Protein AF-A0A3C0EZU7-F1 (afdb_monomer)

Foldseek 3Di:
DVVVVVVVVVVVVCCQQFHDQDDPPDVVVRCVRNVTHVVVCVVVVVVVVVVVVVVVVCVVVCVVVVVVVVVVVVPVDPVVVVVVVVVVVVD

pLDDT: mean 76.97, std 11.66, range [55.28, 95.69]

Structure (mmCIF, N/CA/C/O backbone):
data_AF-A0A3C0EZU7-F1
#
_entry.id   AF-A0A3C0EZU7-F1
#
loop_
_atom_site.group_PDB
_atom_site.id
_atom_site.type_symbol
_atom_site.label_atom_id
_atom_site.label_alt_id
_atom_site.label_comp_id
_atom_site.label_asym_id
_atom_site.label_entity_id
_atom_site.label_seq_id
_atom_site.pdbx_PDB_ins_code
_atom_site.Cartn_x
_atom_site.Cartn_y
_atom_site.Cartn_z
_atom_site.occupancy
_atom_site.B_iso_or_equiv
_atom_site.auth_seq_id
_atom_site.auth_comp_id
_atom_site.auth_asym_id
_atom_site.auth_atom_id
_atom_site.pdbx_PDB_model_num
ATOM 1 N N . ALA A 1 1 ? 18.977 10.485 -42.086 1.00 56.38 1 ALA A N 1
ATOM 2 C CA . ALA A 1 1 ? 19.321 11.010 -40.747 1.00 56.38 1 ALA A CA 1
ATOM 3 C C . ALA A 1 1 ? 18.141 11.197 -39.762 1.00 56.38 1 ALA A C 1
ATOM 5 O O . ALA A 1 1 ? 18.421 11.088 -38.577 1.00 56.38 1 ALA A O 1
ATOM 6 N N . PRO A 1 2 ? 16.858 11.426 -40.141 1.00 59.12 2 PRO A N 1
ATOM 7 C CA . PRO A 1 2 ? 15.799 11.694 -39.143 1.00 59.12 2 PRO A CA 1
ATOM 8 C C . PRO A 1 2 ? 15.311 10.451 -38.365 1.00 59.12 2 PRO A C 1
ATOM 10 O O . PRO A 1 2 ? 14.718 10.568 -37.297 1.00 59.12 2 PRO A O 1
ATOM 13 N N . ASN A 1 3 ? 15.613 9.247 -38.857 1.00 69.06 3 ASN A N 1
ATOM 14 C CA . ASN A 1 3 ? 15.072 7.988 -38.326 1.00 69.06 3 ASN A CA 1
ATOM 15 C C . ASN A 1 3 ? 15.864 7.446 -37.118 1.00 69.06 3 ASN A C 1
ATOM 17 O O . ASN A 1 3 ? 15.364 6.600 -36.383 1.00 69.06 3 ASN A O 1
ATOM 21 N N . VAL A 1 4 ? 17.102 7.917 -36.917 1.00 77.06 4 VAL A N 1
ATOM 22 C CA . VAL A 1 4 ? 17.983 7.451 -35.831 1.00 77.06 4 VAL A CA 1
ATOM 23 C C . VAL A 1 4 ? 17.539 8.032 -34.492 1.00 77.06 4 VAL A C 1
ATOM 25 O O . VAL A 1 4 ? 17.474 7.306 -33.509 1.00 77.06 4 VAL A O 1
ATOM 28 N N . PHE A 1 5 ? 17.153 9.310 -34.457 1.00 76.88 5 PHE A N 1
ATOM 29 C CA . PHE A 1 5 ? 16.653 9.955 -33.240 1.00 76.88 5 PHE A CA 1
ATOM 30 C C . PHE A 1 5 ? 15.368 9.290 -32.725 1.00 76.88 5 PHE A C 1
ATOM 32 O O . PHE A 1 5 ? 15.274 8.961 -31.546 1.00 76.88 5 PHE A O 1
ATOM 39 N N . LEU A 1 6 ? 14.412 9.009 -33.620 1.00 79.31 6 LEU A N 1
ATOM 40 C CA . LEU A 1 6 ? 13.191 8.277 -33.269 1.00 79.31 6 LEU A CA 1
ATOM 41 C C . LEU A 1 6 ? 13.491 6.843 -32.817 1.00 79.31 6 LEU A C 1
ATOM 43 O O . LEU A 1 6 ? 12.853 6.358 -31.887 1.00 79.31 6 LEU A O 1
ATOM 47 N N . GLY A 1 7 ? 14.477 6.182 -33.431 1.00 80.94 7 GLY A N 1
ATOM 48 C CA . GLY A 1 7 ? 14.938 4.856 -33.020 1.00 80.94 7 GLY A CA 1
ATOM 49 C C . GLY A 1 7 ? 15.560 4.845 -31.622 1.00 80.94 7 GLY A C 1
ATOM 50 O O . GLY A 1 7 ? 15.200 3.998 -30.811 1.00 80.94 7 GLY A O 1
ATOM 51 N N . LEU A 1 8 ? 16.432 5.811 -31.312 1.00 81.31 8 LEU A N 1
ATOM 52 C CA . LEU A 1 8 ? 17.054 5.957 -29.991 1.00 81.31 8 LEU A CA 1
ATOM 53 C C . LEU A 1 8 ? 16.020 6.300 -28.917 1.00 81.31 8 LEU A C 1
ATOM 55 O O . LEU A 1 8 ? 16.006 5.677 -27.862 1.00 81.31 8 LEU A O 1
ATOM 59 N N . PHE A 1 9 ? 15.114 7.236 -29.199 1.00 85.25 9 PHE A N 1
ATOM 60 C CA . PHE A 1 9 ? 14.050 7.599 -28.265 1.00 85.25 9 PHE A CA 1
ATOM 61 C C . PHE A 1 9 ? 13.104 6.419 -27.997 1.00 85.25 9 PHE A C 1
ATOM 63 O O . PHE A 1 9 ? 12.813 6.103 -26.844 1.00 85.25 9 PHE A O 1
ATOM 70 N N . LYS A 1 10 ? 12.673 5.716 -29.053 1.00 77.50 10 LYS A N 1
ATOM 71 C CA . LYS A 1 10 ? 11.821 4.523 -28.942 1.00 77.50 10 LYS A CA 1
ATOM 72 C C . LYS A 1 10 ? 12.537 3.374 -28.227 1.00 77.50 10 LYS A C 1
ATOM 74 O O . LYS A 1 10 ? 11.896 2.674 -27.453 1.00 77.50 10 LYS A O 1
ATOM 79 N N . GLY A 1 11 ? 13.840 3.202 -28.453 1.00 80.25 11 GLY A N 1
ATOM 80 C CA . GLY A 1 11 ? 14.669 2.208 -27.771 1.00 80.25 11 GLY A CA 1
ATOM 81 C C . GLY A 1 11 ? 14.770 2.473 -26.270 1.00 80.25 11 GLY A C 1
ATOM 82 O O . GLY A 1 11 ? 14.441 1.594 -25.484 1.00 80.25 11 GLY A O 1
ATOM 83 N N . THR A 1 12 ? 15.123 3.698 -25.869 1.00 79.88 12 THR A N 1
ATOM 84 C CA . THR A 1 12 ? 15.188 4.104 -24.453 1.00 79.88 12 THR A CA 1
ATOM 85 C C . THR A 1 12 ? 13.828 4.000 -23.761 1.00 79.88 12 THR A C 1
ATOM 87 O O . THR A 1 12 ? 13.740 3.558 -22.621 1.00 79.88 12 THR A O 1
ATOM 90 N N . TRP A 1 13 ? 12.744 4.369 -24.448 1.00 79.81 13 TRP A N 1
ATOM 91 C CA . TRP A 1 13 ? 11.390 4.204 -23.916 1.00 79.81 13 TRP A CA 1
ATOM 92 C C . TRP A 1 13 ? 11.041 2.730 -23.688 1.00 79.81 13 TRP A C 1
ATOM 94 O O . TRP A 1 13 ? 10.480 2.365 -22.656 1.00 79.81 13 TRP A O 1
ATOM 104 N N . TYR A 1 14 ? 11.389 1.873 -24.647 1.00 76.6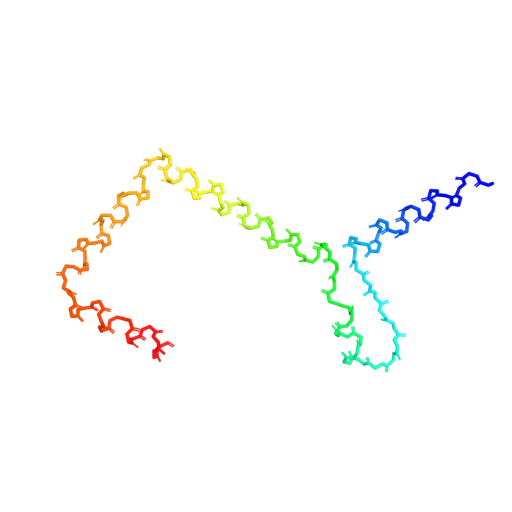2 14 TYR A N 1
ATOM 105 C CA . TYR A 1 14 ? 11.101 0.447 -24.578 1.00 76.62 14 TYR A CA 1
ATOM 106 C C . TYR A 1 14 ? 11.893 -0.244 -23.461 1.00 76.62 14 TYR A C 1
ATOM 108 O O . TYR A 1 14 ? 11.312 -1.0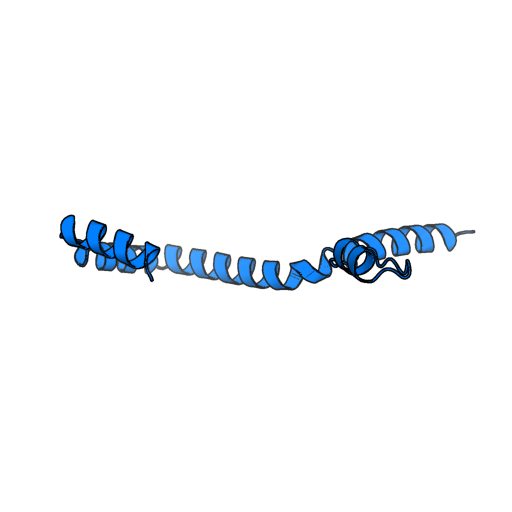12 -22.704 1.00 76.62 14 TYR A O 1
ATOM 116 N N . THR A 1 15 ? 13.181 0.071 -23.285 1.00 77.31 15 THR A N 1
ATOM 117 C CA . THR A 1 15 ? 14.010 -0.530 -22.222 1.00 77.31 15 THR A CA 1
ATOM 118 C C . THR A 1 15 ? 13.564 -0.124 -20.821 1.00 77.31 15 THR A C 1
ATOM 120 O O . THR A 1 15 ? 13.624 -0.932 -19.898 1.00 77.31 15 THR A O 1
ATOM 123 N N . ILE A 1 16 ? 13.074 1.106 -20.653 1.00 73.00 16 ILE A N 1
ATOM 124 C CA . ILE A 1 16 ? 12.498 1.583 -19.390 1.00 73.00 16 ILE A CA 1
ATOM 125 C C . ILE A 1 16 ? 11.170 0.865 -19.077 1.00 73.00 16 ILE A C 1
ATOM 127 O O . ILE A 1 16 ? 10.864 0.595 -17.913 1.00 73.00 16 ILE A O 1
ATOM 131 N N . PHE A 1 17 ? 10.381 0.538 -20.103 1.00 72.19 17 PHE A N 1
ATOM 132 C CA . PHE A 1 17 ? 9.091 -0.132 -19.941 1.00 72.19 17 PHE A CA 1
ATOM 133 C C . PHE A 1 17 ? 9.225 -1.649 -19.717 1.00 72.19 17 PHE A C 1
ATOM 135 O O . PHE A 1 17 ? 8.670 -2.173 -18.751 1.00 72.19 17 PHE A O 1
ATOM 142 N N . ASP A 1 18 ? 9.971 -2.339 -20.580 1.00 70.44 18 ASP A N 1
ATOM 143 C CA . ASP A 1 18 ? 10.098 -3.805 -20.599 1.00 70.44 18 ASP A CA 1
ATOM 144 C C . ASP A 1 18 ? 11.175 -4.308 -19.614 1.00 70.44 18 ASP A C 1
ATOM 146 O O . ASP A 1 18 ? 11.080 -5.398 -19.053 1.00 70.44 18 ASP A O 1
ATOM 150 N N . GLY A 1 19 ? 12.148 -3.456 -19.281 1.00 67.75 19 GLY A N 1
ATOM 151 C CA . GLY A 1 19 ? 13.293 -3.810 -18.445 1.00 67.75 19 GLY A CA 1
ATOM 152 C C . GLY A 1 19 ? 14.473 -4.330 -19.262 1.00 67.75 19 GLY A C 1
ATOM 153 O O . GLY A 1 19 ? 14.404 -4.515 -20.476 1.00 67.75 19 GLY A O 1
ATOM 154 N N . PHE A 1 20 ? 15.604 -4.511 -18.588 1.00 62.38 20 PHE A N 1
ATOM 155 C CA . PHE A 1 20 ? 16.840 -4.982 -19.202 1.00 62.38 20 PHE A CA 1
ATOM 156 C C . PHE A 1 20 ? 16.882 -6.512 -19.157 1.00 62.38 20 PHE A C 1
ATOM 158 O O . PHE A 1 20 ? 16.703 -7.090 -18.090 1.00 62.38 20 PHE A O 1
ATOM 165 N N . VAL A 1 21 ? 17.110 -7.151 -20.305 1.00 59.09 21 VAL A N 1
ATOM 166 C CA . VAL A 1 21 ? 17.310 -8.602 -20.414 1.00 59.09 21 VAL A CA 1
ATOM 167 C C . VAL A 1 21 ? 18.785 -8.823 -20.715 1.00 59.09 21 VAL A C 1
ATOM 169 O O . VAL A 1 21 ? 19.257 -8.457 -21.795 1.00 59.09 21 VAL A O 1
ATOM 172 N N . LEU A 1 22 ? 19.533 -9.358 -19.752 1.00 55.28 22 LEU A N 1
ATOM 173 C CA . LEU A 1 22 ? 20.890 -9.826 -20.024 1.00 55.28 22 LEU A CA 1
ATOM 174 C C . LEU A 1 22 ? 20.816 -11.225 -20.635 1.00 55.28 22 LEU A C 1
ATOM 176 O O . LEU A 1 22 ? 19.890 -11.971 -20.403 1.00 55.28 22 LEU A O 1
ATOM 180 N N . ASN A 1 23 ? 21.783 -11.601 -21.462 1.00 57.34 23 ASN A N 1
ATOM 181 C CA . ASN A 1 23 ? 21.968 -13.003 -21.830 1.00 57.34 23 ASN A CA 1
ATOM 182 C C . ASN A 1 23 ? 23.457 -13.294 -21.685 1.00 57.34 23 ASN A C 1
ATOM 184 O O . ASN A 1 23 ? 24.229 -13.206 -22.637 1.00 57.34 23 ASN A O 1
ATOM 188 N N . SER A 1 24 ? 23.875 -13.478 -20.432 1.00 56.75 24 SER A N 1
ATOM 189 C CA . SER A 1 24 ? 25.289 -13.563 -20.038 1.00 56.75 24 SER A CA 1
ATOM 190 C C . SER A 1 24 ? 25.769 -15.016 -19.861 1.00 56.75 24 SER A C 1
ATOM 192 O O . SER A 1 24 ? 26.942 -15.265 -19.607 1.00 56.75 24 SER A O 1
ATOM 194 N N . GLY A 1 25 ? 24.875 -16.006 -19.998 1.00 62.00 25 GLY A N 1
ATOM 195 C CA . GLY A 1 25 ? 25.215 -17.432 -19.877 1.00 62.00 25 GLY A CA 1
ATOM 196 C C . GLY A 1 25 ? 25.327 -17.969 -18.441 1.00 62.00 25 GLY A C 1
ATOM 197 O O . GLY A 1 25 ? 25.663 -19.135 -18.257 1.00 62.00 25 GLY A O 1
ATOM 198 N N . ASN A 1 26 ? 25.015 -17.164 -17.418 1.00 58.28 26 ASN A N 1
ATOM 199 C CA . ASN A 1 26 ? 24.880 -17.605 -16.027 1.00 58.28 26 ASN A CA 1
ATOM 200 C C . ASN A 1 26 ? 23.456 -17.301 -15.533 1.00 58.28 26 ASN A C 1
ATOM 202 O O . ASN A 1 26 ? 23.093 -16.137 -15.371 1.00 58.28 26 ASN A O 1
ATOM 206 N N . ALA A 1 27 ? 22.666 -18.356 -15.317 1.00 63.12 27 ALA A N 1
ATOM 207 C CA . ALA A 1 27 ? 21.228 -18.266 -15.073 1.00 63.12 27 ALA A CA 1
ATOM 208 C C . ALA A 1 27 ? 20.855 -17.455 -13.821 1.00 63.12 27 ALA A C 1
ATOM 210 O O . ALA A 1 27 ? 19.855 -16.753 -13.842 1.00 63.12 27 ALA A O 1
ATOM 211 N N . THR A 1 28 ? 21.650 -17.494 -12.746 1.00 64.69 28 THR A N 1
ATOM 212 C CA . THR A 1 28 ? 21.343 -16.728 -11.525 1.00 64.69 28 THR A CA 1
ATOM 213 C C . THR A 1 28 ? 21.632 -15.241 -11.680 1.00 64.69 28 THR A C 1
ATOM 215 O O . THR A 1 28 ? 20.896 -14.414 -11.152 1.00 64.69 28 THR A O 1
ATOM 218 N N . LEU A 1 29 ? 22.684 -14.878 -12.412 1.00 62.81 29 LEU A N 1
ATOM 219 C CA . LEU A 1 29 ? 22.963 -13.479 -12.741 1.00 62.81 29 LEU A CA 1
ATOM 220 C 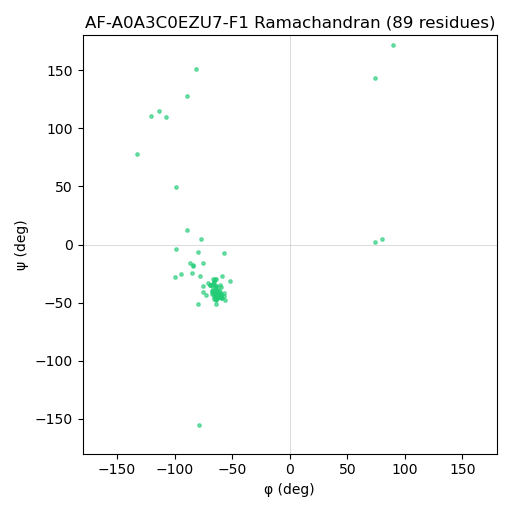C . LEU A 1 29 ? 21.936 -12.919 -13.723 1.00 62.81 29 LEU A C 1
ATOM 222 O O . LEU A 1 29 ? 21.573 -11.754 -13.610 1.00 62.81 29 LEU A O 1
ATOM 226 N N . ASP A 1 30 ? 21.457 -13.740 -14.652 1.00 63.22 30 ASP A N 1
ATOM 227 C CA . ASP A 1 30 ? 20.412 -13.331 -15.578 1.00 63.22 30 ASP A CA 1
ATOM 228 C C . ASP A 1 30 ? 19.086 -13.072 -14.847 1.00 63.22 30 ASP A C 1
ATOM 230 O O . ASP A 1 30 ? 18.520 -11.995 -14.966 1.00 63.22 30 ASP A O 1
ATOM 234 N N . ASP A 1 31 ? 18.667 -13.969 -13.954 1.00 65.00 31 ASP A N 1
ATOM 235 C CA . ASP A 1 31 ? 17.421 -13.810 -13.186 1.00 65.00 31 ASP A CA 1
ATOM 236 C C . ASP A 1 31 ? 17.455 -12.615 -12.208 1.00 65.00 31 ASP A C 1
ATOM 238 O O . ASP A 1 31 ? 16.447 -11.947 -11.965 1.00 65.00 31 ASP A O 1
ATOM 242 N N . LEU A 1 32 ? 18.631 -12.291 -11.653 1.00 63.91 32 LEU A N 1
ATOM 243 C CA . LEU A 1 32 ? 18.804 -11.113 -10.794 1.00 63.91 32 LEU A CA 1
ATOM 244 C C . LEU A 1 32 ? 18.740 -9.795 -11.574 1.00 63.91 32 LEU A C 1
ATOM 246 O O . LEU A 1 32 ? 18.282 -8.788 -11.026 1.00 63.91 32 LEU A O 1
ATOM 250 N N . MET A 1 33 ? 19.205 -9.794 -12.823 1.00 61.25 33 MET A N 1
ATOM 251 C CA . MET A 1 33 ? 19.309 -8.594 -13.657 1.00 61.25 33 MET A CA 1
ATOM 252 C C . MET A 1 33 ? 18.084 -8.408 -14.569 1.00 61.25 33 MET A C 1
ATOM 254 O O . MET A 1 33 ? 17.732 -7.273 -14.887 1.00 61.25 33 MET A O 1
ATOM 258 N N . THR A 1 34 ? 17.388 -9.499 -14.894 1.00 62.44 34 THR A N 1
ATOM 259 C CA . THR A 1 34 ? 16.169 -9.588 -15.709 1.00 62.44 34 THR A CA 1
ATOM 260 C C . THR A 1 34 ? 14.923 -9.671 -14.810 1.00 62.44 34 THR A C 1
ATOM 262 O O . THR A 1 34 ? 14.035 -10.498 -14.979 1.00 62.44 34 THR A O 1
ATOM 265 N N . ARG A 1 35 ? 14.808 -8.774 -13.820 1.00 62.19 35 ARG A N 1
ATOM 266 C CA . ARG A 1 35 ? 13.635 -8.717 -12.913 1.00 62.19 35 ARG A CA 1
ATOM 267 C C . ARG A 1 35 ? 12.381 -8.068 -13.523 1.00 62.19 35 ARG A C 1
ATOM 269 O O . ARG A 1 35 ? 11.373 -7.922 -12.830 1.00 62.19 35 ARG A O 1
ATOM 276 N N . GLY A 1 36 ? 12.426 -7.715 -14.809 1.00 65.19 36 GLY A N 1
ATOM 277 C CA . GLY A 1 36 ? 11.352 -7.017 -15.515 1.00 65.19 36 GLY A CA 1
ATOM 278 C C . GLY A 1 36 ? 11.253 -5.538 -15.125 1.00 65.19 36 GLY A C 1
ATOM 279 O O . GLY A 1 36 ? 11.501 -5.150 -13.984 1.00 65.19 36 GLY A O 1
ATOM 280 N N . GLY A 1 37 ? 10.933 -4.695 -16.107 1.00 70.38 37 GLY A N 1
ATOM 281 C CA . GLY A 1 37 ? 10.795 -3.248 -15.929 1.00 70.38 37 GLY A CA 1
ATOM 282 C C . GLY A 1 37 ? 9.467 -2.830 -15.288 1.00 70.38 37 GLY A C 1
ATOM 283 O O . GLY A 1 37 ? 8.792 -3.608 -14.610 1.00 70.38 37 GLY A O 1
ATOM 284 N N . MET A 1 38 ? 9.047 -1.587 -15.548 1.00 70.44 38 MET A N 1
ATOM 285 C CA . MET A 1 38 ? 7.770 -1.049 -15.048 1.00 70.44 38 MET A CA 1
ATOM 286 C C . MET A 1 38 ? 6.544 -1.858 -15.496 1.00 70.44 38 MET A C 1
ATOM 288 O O . MET A 1 38 ? 5.552 -1.899 -14.771 1.00 70.44 38 MET A O 1
ATOM 292 N N . SER A 1 39 ? 6.618 -2.541 -16.641 1.00 75.38 39 SER A N 1
ATOM 293 C CA . SER A 1 39 ? 5.566 -3.438 -17.133 1.00 75.38 39 SER A CA 1
ATOM 294 C C . SER A 1 39 ? 5.230 -4.556 -16.133 1.00 75.38 39 SER A C 1
ATOM 296 O O . SER A 1 39 ? 4.060 -4.812 -15.853 1.00 75.38 39 SER A O 1
ATOM 298 N N . SER A 1 40 ? 6.246 -5.152 -15.498 1.00 73.25 40 SER A N 1
ATOM 299 C CA . SER A 1 40 ? 6.067 -6.230 -14.511 1.00 73.25 40 SER A CA 1
ATOM 300 C C . SER A 1 40 ? 5.343 -5.745 -13.244 1.00 73.25 40 SER A C 1
ATOM 302 O O . SER A 1 40 ? 4.558 -6.471 -12.636 1.00 73.25 40 SER A O 1
ATOM 304 N N . MET A 1 41 ? 5.530 -4.472 -12.877 1.00 80.19 41 MET A N 1
ATOM 305 C CA . MET A 1 41 ? 4.866 -3.857 -11.721 1.00 80.19 41 MET A CA 1
ATOM 306 C C . MET A 1 41 ? 3.483 -3.274 -12.034 1.00 80.19 41 MET A C 1
ATOM 308 O O . MET A 1 41 ? 2.707 -3.025 -11.107 1.00 80.19 41 MET A O 1
ATOM 312 N N . LEU A 1 42 ? 3.144 -3.076 -13.313 1.00 83.00 42 LEU A N 1
ATOM 313 C CA . LEU A 1 42 ? 1.879 -2.464 -13.728 1.00 83.00 42 LEU A CA 1
ATOM 314 C C . LEU A 1 42 ? 0.661 -3.260 -13.238 1.00 83.00 42 LEU A C 1
ATOM 316 O O . LEU A 1 42 ? -0.333 -2.662 -12.827 1.00 83.00 42 LEU A O 1
ATOM 320 N N . THR A 1 43 ? 0.760 -4.592 -13.220 1.00 82.50 43 THR A N 1
ATOM 321 C CA . THR A 1 43 ? -0.281 -5.492 -12.699 1.00 82.50 43 THR A CA 1
ATOM 322 C C . THR A 1 43 ? -0.593 -5.200 -11.231 1.00 82.50 43 THR A C 1
ATOM 324 O O . THR A 1 43 ? -1.757 -5.057 -10.857 1.00 82.50 43 THR A O 1
ATOM 327 N N . THR A 1 44 ? 0.435 -5.040 -10.395 1.00 88.25 44 THR A N 1
ATOM 328 C CA . THR A 1 44 ? 0.269 -4.711 -8.971 1.00 88.25 44 THR A CA 1
ATOM 329 C C . THR A 1 44 ? -0.305 -3.311 -8.791 1.00 88.25 44 THR A C 1
ATOM 331 O 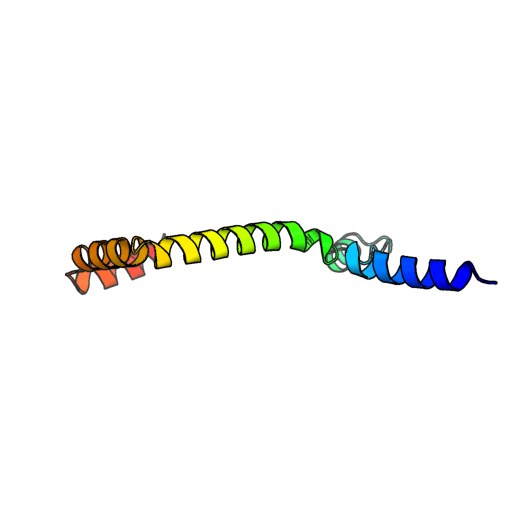O . THR A 1 44 ? -1.197 -3.110 -7.971 1.00 88.25 44 THR A O 1
ATOM 334 N N . ILE A 1 45 ? 0.158 -2.341 -9.585 1.00 90.12 45 ILE A N 1
ATOM 335 C CA . ILE A 1 45 ? -0.326 -0.956 -9.527 1.00 90.12 45 ILE A CA 1
ATOM 336 C C . ILE A 1 45 ? -1.818 -0.888 -9.859 1.00 90.12 45 ILE A C 1
ATOM 338 O O . ILE A 1 45 ? -2.563 -0.192 -9.173 1.00 90.12 45 ILE A O 1
ATOM 342 N N . TRP A 1 46 ? -2.272 -1.646 -10.858 1.00 90.75 46 TRP A N 1
ATOM 343 C CA . TRP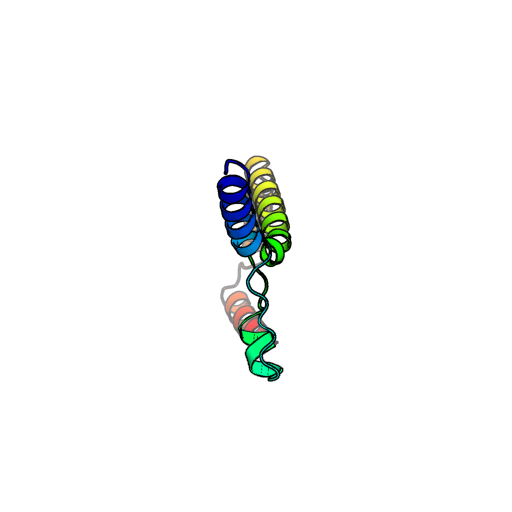 A 1 46 ? -3.691 -1.742 -11.196 1.00 90.75 46 TRP A CA 1
ATOM 344 C C . TRP A 1 46 ? -4.530 -2.199 -10.001 1.00 90.75 46 TRP A C 1
ATOM 346 O O . TRP A 1 46 ? -5.514 -1.549 -9.652 1.00 90.75 46 TRP A O 1
ATOM 356 N N . LEU A 1 47 ? -4.096 -3.261 -9.320 1.00 93.50 47 LEU A N 1
ATOM 357 C CA . LEU A 1 47 ? -4.781 -3.764 -8.129 1.00 93.50 47 LEU A CA 1
ATOM 358 C C . LEU A 1 47 ? -4.776 -2.745 -6.985 1.00 93.50 47 LEU A C 1
ATOM 360 O O . LEU A 1 47 ? -5.799 -2.565 -6.330 1.00 93.50 47 LEU A O 1
ATOM 364 N N . VAL A 1 48 ? -3.663 -2.039 -6.772 1.00 94.38 48 VAL A N 1
ATOM 365 C CA . VAL A 1 48 ? -3.557 -0.991 -5.746 1.00 94.38 48 VAL A CA 1
ATOM 366 C C . VAL A 1 48 ? -4.502 0.171 -6.042 1.00 94.38 48 VAL A C 1
ATOM 368 O O . VAL A 1 48 ? -5.189 0.637 -5.136 1.00 94.38 48 VAL A O 1
ATOM 371 N N . ILE A 1 49 ? -4.588 0.624 -7.295 1.00 95.12 49 ILE A N 1
ATOM 372 C CA . ILE A 1 49 ? -5.507 1.699 -7.688 1.00 95.12 4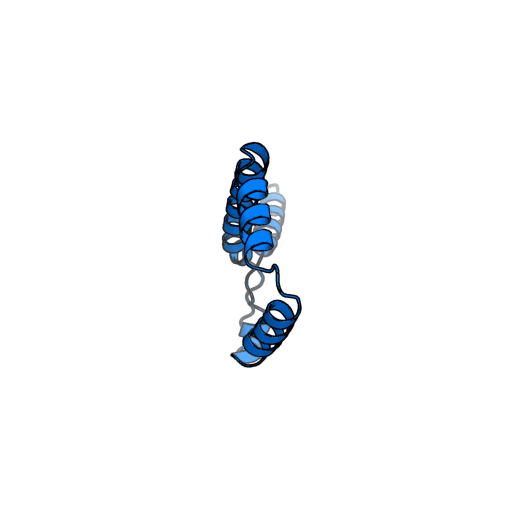9 ILE A CA 1
ATOM 373 C C . ILE A 1 49 ? -6.955 1.250 -7.483 1.00 95.12 49 ILE A C 1
ATOM 375 O O . ILE A 1 49 ? -7.729 1.975 -6.860 1.00 95.12 49 ILE A O 1
ATOM 379 N N . CYS A 1 50 ? -7.320 0.045 -7.931 1.00 94.25 50 CYS A N 1
ATOM 380 C CA . CYS A 1 50 ? -8.651 -0.511 -7.688 1.00 94.25 50 CYS A CA 1
ATOM 381 C C . CYS A 1 50 ? -8.975 -0.587 -6.186 1.00 94.25 50 CYS A C 1
ATOM 383 O O . CYS A 1 50 ? -10.059 -0.176 -5.771 1.00 94.25 50 CYS A O 1
ATOM 385 N N . ALA A 1 51 ? -8.030 -1.053 -5.365 1.00 95.12 51 ALA A N 1
ATOM 386 C CA . ALA A 1 51 ? -8.187 -1.138 -3.917 1.00 95.12 51 ALA A CA 1
ATOM 387 C C . ALA A 1 51 ? -8.338 0.245 -3.261 1.00 95.12 51 ALA A C 1
ATOM 389 O O . ALA A 1 51 ? -9.203 0.420 -2.404 1.00 95.12 51 ALA A O 1
ATOM 390 N N . MET A 1 52 ? -7.552 1.242 -3.679 1.00 95.69 52 MET A N 1
ATOM 391 C CA . MET A 1 52 ? -7.655 2.608 -3.159 1.00 95.69 52 MET A CA 1
ATOM 392 C C . MET A 1 52 ? -8.979 3.273 -3.539 1.00 95.69 52 MET A C 1
ATOM 394 O O . MET A 1 52 ? -9.603 3.906 -2.690 1.00 95.69 52 MET A O 1
ATOM 398 N N . VAL A 1 53 ? -9.447 3.097 -4.779 1.00 94.88 53 VAL A N 1
ATOM 399 C CA . VAL A 1 53 ? -10.757 3.611 -5.215 1.00 94.88 53 VAL A CA 1
ATOM 400 C C . VAL A 1 53 ? -11.881 2.955 -4.415 1.00 94.88 53 VAL A C 1
ATOM 402 O O . VAL A 1 53 ? -12.767 3.649 -3.922 1.00 94.88 53 VAL A O 1
ATOM 405 N N . PHE A 1 54 ? -11.825 1.637 -4.218 1.00 93.38 54 PHE A N 1
ATOM 406 C CA . PHE A 1 54 ? -12.784 0.931 -3.371 1.00 93.38 54 PHE A CA 1
ATOM 407 C C . PHE A 1 54 ? -12.760 1.440 -1.920 1.00 93.38 54 PHE A C 1
ATOM 409 O O . PHE A 1 54 ? -13.812 1.730 -1.352 1.00 93.38 54 PHE A O 1
ATOM 416 N N . GLY A 1 55 ? -11.569 1.621 -1.341 1.00 92.12 55 GLY A N 1
ATOM 417 C CA . GLY A 1 55 ? -11.400 2.177 0.002 1.00 92.12 55 GLY A CA 1
ATOM 418 C C . GLY A 1 55 ? -11.988 3.584 0.138 1.00 92.12 55 GLY A C 1
ATOM 419 O O . GLY A 1 55 ? -12.704 3.857 1.100 1.00 92.12 55 GLY A O 1
ATOM 420 N N . ALA A 1 56 ? -11.768 4.449 -0.857 1.00 92.62 56 ALA A N 1
ATOM 421 C CA . ALA A 1 56 ? -12.325 5.800 -0.887 1.00 92.62 56 ALA A CA 1
ATOM 422 C C . ALA A 1 56 ? -13.864 5.797 -0.949 1.00 92.62 56 ALA A C 1
ATOM 424 O O . ALA A 1 56 ? -14.516 6.541 -0.217 1.00 92.62 56 ALA A O 1
ATOM 425 N N . VAL A 1 57 ? -14.464 4.926 -1.770 1.00 94.06 57 VAL A N 1
ATOM 426 C CA . VAL A 1 57 ? -15.930 4.773 -1.848 1.00 94.06 57 VAL A CA 1
ATOM 427 C C . VAL A 1 57 ? -16.504 4.232 -0.532 1.00 94.06 57 VAL A C 1
ATOM 429 O O . VAL A 1 57 ? -17.543 4.702 -0.063 1.00 94.06 57 VAL A O 1
ATOM 432 N N . MET A 1 58 ? -15.831 3.273 0.104 1.00 91.56 58 MET A N 1
ATOM 433 C CA . MET A 1 58 ? -16.261 2.691 1.380 1.00 91.56 58 MET A CA 1
ATOM 434 C C . MET A 1 58 ? -16.208 3.697 2.543 1.00 91.56 58 MET A C 1
ATOM 436 O O . MET A 1 58 ? -17.058 3.652 3.436 1.00 91.56 58 MET A O 1
ATOM 440 N N . ASP A 1 59 ? -15.245 4.623 2.533 1.00 90.88 59 ASP A N 1
ATOM 441 C CA . ASP A 1 59 ? -15.195 5.713 3.514 1.00 90.88 59 ASP A CA 1
ATOM 442 C C . ASP A 1 59 ? -16.283 6.765 3.245 1.00 90.88 59 ASP A C 1
ATOM 444 O O . ASP A 1 59 ? -17.014 7.156 4.158 1.00 90.88 59 ASP A O 1
ATOM 448 N N . HIS A 1 60 ? -16.484 7.145 1.978 1.00 91.62 60 HIS A N 1
ATOM 449 C CA . HIS A 1 60 ? -17.495 8.138 1.602 1.00 91.62 60 HIS A CA 1
ATOM 450 C C . HIS A 1 60 ? -18.940 7.657 1.833 1.00 91.62 60 HIS A C 1
ATOM 452 O O . HIS A 1 60 ? -19.831 8.456 2.120 1.00 91.62 60 HIS A O 1
ATOM 458 N N . THR A 1 61 ? -19.193 6.351 1.733 1.00 91.88 61 THR A N 1
ATOM 459 C CA . THR A 1 61 ? -20.497 5.742 2.060 1.00 91.88 61 THR A CA 1
ATOM 460 C C . THR A 1 61 ? -20.708 5.543 3.564 1.00 91.88 61 THR A C 1
ATOM 462 O O . THR A 1 61 ? -21.795 5.157 3.986 1.00 91.88 61 THR A O 1
ATOM 465 N N . GLY A 1 62 ? -19.690 5.799 4.395 1.00 86.75 62 GLY A N 1
ATOM 466 C CA . GLY A 1 62 ? -19.749 5.614 5.847 1.00 86.75 62 GLY A CA 1
ATOM 467 C C . GLY A 1 62 ? -19.699 4.150 6.302 1.00 86.75 62 GLY A C 1
ATOM 468 O O . GLY A 1 62 ? -19.727 3.883 7.505 1.00 86.75 62 GLY A O 1
ATOM 469 N N . LEU A 1 63 ? -19.570 3.201 5.369 1.00 86.25 63 LEU A N 1
ATOM 470 C CA . LEU A 1 63 ? -19.481 1.768 5.655 1.00 86.25 63 LEU A CA 1
ATOM 471 C C . LEU A 1 63 ? -18.214 1.427 6.445 1.00 86.25 63 LEU A C 1
ATOM 473 O O . LEU A 1 63 ? -18.263 0.599 7.353 1.00 86.25 63 LEU A O 1
ATOM 477 N N . LEU A 1 64 ? -17.105 2.121 6.162 1.00 88.12 64 LEU A N 1
ATOM 478 C CA . LEU A 1 64 ? -15.849 1.957 6.899 1.00 88.12 64 LEU A CA 1
ATOM 479 C C . LEU A 1 64 ? -16.036 2.272 8.391 1.00 88.12 64 LEU A C 1
ATOM 481 O O . LEU A 1 64 ? -15.631 1.485 9.245 1.00 88.12 64 LEU A O 1
ATOM 485 N N . LYS A 1 65 ? -16.725 3.375 8.719 1.00 88.00 65 LYS A N 1
ATOM 486 C CA . LYS A 1 65 ? -17.026 3.748 10.112 1.00 88.00 65 LYS A CA 1
ATOM 487 C C . LYS A 1 65 ? -17.877 2.684 10.809 1.00 88.00 65 LYS A C 1
ATOM 489 O O . LYS A 1 65 ? -17.558 2.303 11.930 1.00 88.00 65 LYS A O 1
ATOM 494 N N . CYS A 1 66 ? -18.903 2.165 10.133 1.00 89.00 66 CYS A N 1
ATOM 495 C CA . CYS A 1 66 ? -19.759 1.101 10.664 1.00 89.00 66 CYS A CA 1
ATOM 496 C C . CYS A 1 66 ? -18.958 -0.174 10.993 1.00 89.00 66 CYS A C 1
ATOM 498 O O . CYS A 1 66 ? -19.084 -0.723 12.088 1.00 89.00 66 CYS A O 1
ATOM 500 N N . LEU A 1 67 ? -18.072 -0.598 10.083 1.00 86.25 67 LEU A N 1
ATOM 501 C CA . LEU A 1 67 ? -17.223 -1.777 10.271 1.00 86.25 67 LEU A CA 1
ATOM 502 C C . LEU A 1 67 ? -16.245 -1.598 11.441 1.00 86.25 67 LEU A C 1
ATOM 504 O O . LEU A 1 67 ? -16.090 -2.508 12.253 1.00 86.25 67 LEU A O 1
ATOM 508 N N . VAL A 1 68 ? -15.636 -0.416 11.575 1.00 86.50 68 VAL A N 1
ATOM 509 C CA . VAL A 1 68 ? -14.731 -0.099 12.691 1.00 86.50 68 VAL A CA 1
ATOM 510 C C . VAL A 1 68 ? -15.471 -0.099 14.029 1.00 86.50 68 VAL A C 1
ATOM 512 O O . VAL A 1 68 ? -14.991 -0.699 14.987 1.00 86.50 68 VAL A O 1
ATOM 515 N N . THR A 1 69 ? -16.654 0.516 14.115 1.00 85.75 69 THR A N 1
ATOM 516 C CA . THR A 1 69 ? -17.457 0.503 15.349 1.00 85.75 69 THR A CA 1
ATOM 517 C C . THR A 1 69 ? -17.891 -0.915 15.726 1.00 85.75 69 THR A C 1
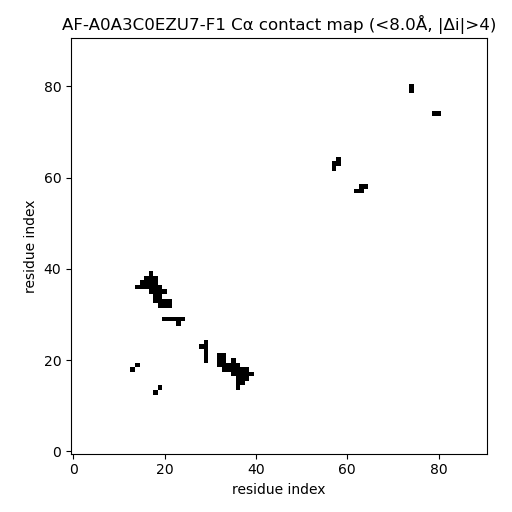ATOM 519 O O . THR A 1 69 ? -17.832 -1.281 16.899 1.00 85.75 69 THR A O 1
ATOM 522 N N . TYR A 1 70 ? -18.262 -1.739 14.742 1.00 82.62 70 TYR A N 1
ATOM 523 C CA . TYR A 1 70 ? -18.600 -3.143 14.965 1.00 82.62 70 TYR A CA 1
ATOM 524 C C . TYR A 1 70 ? -17.393 -3.951 15.465 1.00 82.62 70 TYR A C 1
ATOM 526 O O . TYR A 1 70 ? -17.493 -4.649 16.474 1.00 82.62 70 TYR A O 1
ATOM 534 N N . ALA A 1 71 ? -16.226 -3.793 14.836 1.00 83.06 71 ALA A N 1
ATOM 535 C CA . ALA A 1 71 ? -14.987 -4.433 15.273 1.00 83.06 71 ALA A CA 1
ATOM 536 C C . ALA A 1 71 ? -14.594 -4.014 16.702 1.00 83.06 71 ALA A C 1
ATOM 538 O O . ALA A 1 71 ? -14.261 -4.862 17.527 1.00 83.06 71 ALA A O 1
ATOM 539 N N . LEU A 1 72 ? -14.705 -2.725 17.035 1.00 79.88 72 LEU A N 1
ATOM 540 C CA . LEU A 1 72 ? -14.444 -2.218 18.386 1.00 79.88 72 LEU A CA 1
ATOM 541 C C . LEU A 1 72 ? -15.433 -2.768 19.423 1.00 79.88 72 LEU A C 1
ATOM 543 O O . LEU A 1 72 ? -15.031 -3.056 20.547 1.00 79.88 72 LEU A O 1
ATOM 547 N N . SER A 1 73 ? -16.701 -2.975 19.051 1.00 76.81 73 SER A N 1
ATOM 548 C CA . SER A 1 73 ? -17.692 -3.586 19.948 1.00 76.81 73 SER A CA 1
ATOM 549 C C . SER A 1 73 ? -17.362 -5.042 20.302 1.00 76.81 73 SER A C 1
ATOM 551 O O . SER A 1 73 ? -17.659 -5.486 21.409 1.00 76.81 73 SER A O 1
ATOM 553 N N . PHE A 1 74 ? -16.687 -5.763 19.400 1.00 71.00 74 PHE A N 1
ATOM 554 C CA . PHE A 1 74 ? -16.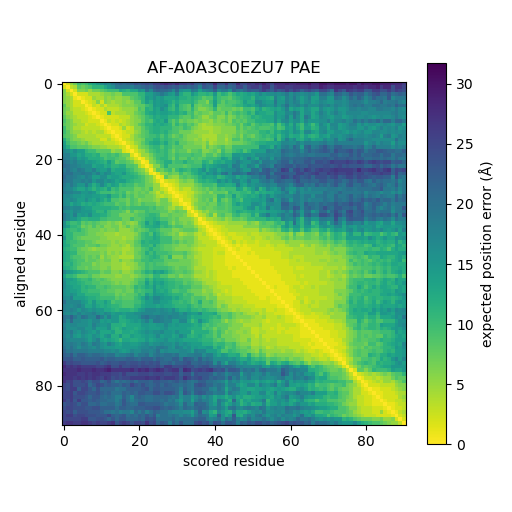228 -7.137 19.617 1.00 71.00 74 PHE A CA 1
ATOM 555 C C . PHE A 1 74 ? -14.962 -7.207 20.489 1.00 71.00 74 PHE A C 1
ATOM 557 O O . PHE A 1 74 ? -14.740 -8.175 21.212 1.00 71.00 74 PHE A O 1
ATOM 564 N N . VAL A 1 75 ? -14.145 -6.152 20.469 1.00 70.88 75 VAL A N 1
ATOM 565 C CA . VAL A 1 75 ? -12.830 -6.069 21.130 1.00 70.88 75 VAL A CA 1
ATOM 566 C C . VAL A 1 75 ? -12.916 -5.543 22.575 1.00 70.88 75 VAL A C 1
ATOM 568 O O . VAL A 1 75 ? -11.901 -5.278 23.210 1.00 70.88 75 VAL A O 1
ATOM 571 N N . HIS A 1 76 ? -14.114 -5.458 23.160 1.00 64.88 76 HIS A N 1
ATOM 572 C CA . HIS A 1 76 ? -14.369 -4.838 24.472 1.00 64.88 76 HIS A CA 1
ATOM 573 C C . HIS A 1 76 ? -13.566 -5.413 25.666 1.00 64.88 76 HIS A C 1
ATOM 575 O O . HIS A 1 76 ? -13.611 -4.850 26.757 1.00 64.88 76 HIS A O 1
ATOM 581 N N . SER A 1 77 ? -12.814 -6.507 25.492 1.00 63.88 77 SER A N 1
ATOM 582 C CA . SER A 1 77 ? -11.873 -7.013 26.494 1.00 63.88 77 SER A CA 1
ATOM 583 C C . SER A 1 77 ? -10.421 -6.905 26.020 1.00 63.88 77 SER A C 1
ATOM 585 O O . SER A 1 77 ? -9.985 -7.620 25.115 1.00 63.88 77 SER A O 1
ATOM 587 N N . THR A 1 78 ? -9.634 -6.077 26.711 1.00 64.00 78 THR A N 1
ATOM 588 C CA . THR A 1 78 ? -8.178 -5.924 26.535 1.00 64.00 78 THR A CA 1
ATOM 589 C C . THR A 1 78 ? -7.431 -7.265 26.581 1.00 64.00 78 THR A C 1
ATOM 591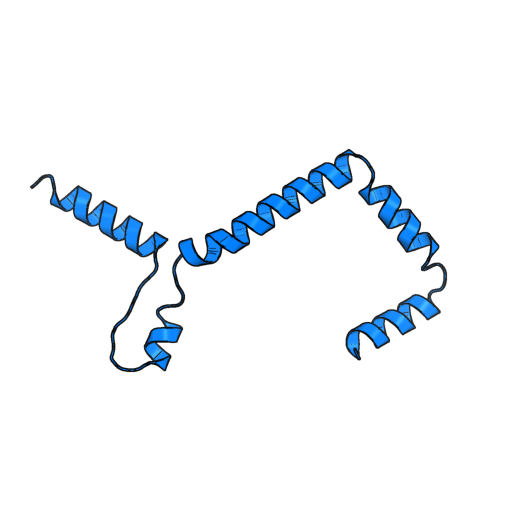 O O . THR A 1 78 ? -6.436 -7.444 25.882 1.00 64.00 78 THR A O 1
ATOM 594 N N . GLY A 1 79 ? -7.930 -8.244 27.349 1.00 67.75 79 GLY A N 1
ATOM 595 C CA . GLY A 1 79 ? -7.352 -9.592 27.414 1.00 67.75 79 GLY A CA 1
ATOM 596 C C . GLY A 1 79 ? -7.537 -10.402 26.126 1.00 67.75 79 GLY A C 1
ATOM 597 O O . GLY A 1 79 ? -6.628 -11.127 25.725 1.00 67.75 79 GLY A O 1
ATOM 598 N N . SER A 1 80 ? -8.670 -10.227 25.435 1.00 67.38 80 SER A N 1
ATOM 599 C CA . SER A 1 80 ? -8.912 -10.852 24.129 1.00 67.38 80 SER A CA 1
ATOM 600 C C . SER A 1 80 ? -7.984 -10.276 23.066 1.00 67.38 80 SER A C 1
ATOM 602 O O . SER A 1 80 ? -7.450 -11.039 22.272 1.00 67.38 80 SER A O 1
ATOM 604 N N . LEU A 1 81 ? -7.749 -8.958 23.081 1.00 71.06 81 LEU A N 1
ATOM 605 C CA . LEU A 1 81 ? -6.863 -8.286 22.126 1.00 71.06 81 LEU A CA 1
ATOM 606 C C . LEU A 1 81 ? -5.424 -8.821 22.223 1.00 71.06 81 LEU A C 1
ATOM 608 O O . LEU A 1 81 ? -4.793 -9.135 21.212 1.00 71.06 81 LEU A O 1
ATOM 612 N N . ILE A 1 82 ? -4.920 -8.978 23.449 1.00 76.00 82 ILE A N 1
ATOM 613 C CA . ILE A 1 82 ? -3.579 -9.517 23.708 1.00 76.00 82 ILE A CA 1
ATOM 614 C C . ILE A 1 82 ? -3.490 -10.975 23.238 1.00 76.00 82 ILE A C 1
ATOM 616 O O . ILE A 1 82 ? -2.574 -11.316 22.490 1.00 76.00 82 ILE A O 1
ATOM 620 N N . ALA A 1 83 ? -4.465 -11.816 23.600 1.00 79.69 83 ALA A N 1
ATOM 621 C CA . ALA A 1 83 ? -4.496 -13.217 23.180 1.00 79.69 83 ALA A CA 1
ATOM 622 C C . ALA A 1 83 ? -4.567 -13.374 21.649 1.00 79.69 83 ALA A C 1
ATOM 624 O O . ALA A 1 83 ? -3.841 -14.194 21.091 1.00 79.69 83 ALA A O 1
ATOM 625 N N . THR A 1 84 ? -5.364 -12.552 20.953 1.00 76.56 84 THR A N 1
ATOM 626 C CA . THR A 1 84 ? -5.431 -12.566 19.483 1.00 76.56 84 THR A CA 1
ATOM 627 C C . THR A 1 84 ? -4.135 -12.106 18.832 1.00 76.56 84 THR A C 1
ATOM 629 O O . THR A 1 84 ? -3.734 -12.685 17.833 1.00 76.56 84 THR A O 1
ATOM 632 N N . THR A 1 85 ? -3.437 -11.116 19.397 1.00 80.81 85 THR A N 1
ATOM 633 C CA . THR A 1 85 ? -2.169 -10.637 18.817 1.00 80.81 85 THR A CA 1
ATOM 634 C C . THR A 1 85 ? -1.080 -11.705 18.931 1.00 80.81 85 THR A C 1
ATOM 636 O O . THR A 1 85 ? -0.332 -11.933 17.987 1.00 80.81 85 THR A O 1
ATOM 639 N N . ILE A 1 86 ? -1.027 -12.409 20.067 1.00 85.88 86 ILE A N 1
ATOM 640 C CA . ILE A 1 86 ? -0.099 -13.528 20.277 1.00 85.88 86 ILE A CA 1
ATOM 641 C C . ILE A 1 86 ? -0.443 -14.692 19.339 1.00 85.88 86 ILE A C 1
ATOM 643 O O . ILE A 1 86 ? 0.456 -15.266 18.732 1.00 85.88 86 ILE A O 1
ATOM 647 N N . ALA A 1 87 ? -1.730 -15.010 19.175 1.00 82.38 87 ALA A N 1
ATOM 648 C CA . ALA A 1 87 ? -2.178 -16.047 18.251 1.00 82.38 87 ALA A CA 1
ATOM 649 C C . ALA A 1 87 ? -1.842 -15.717 16.785 1.00 82.38 87 ALA A C 1
ATOM 651 O O . ALA A 1 87 ? -1.357 -16.596 16.088 1.00 82.38 87 ALA A O 1
ATOM 652 N N . THR A 1 88 ? -2.008 -14.467 16.336 1.00 81.44 88 THR A N 1
ATOM 653 C CA . THR A 1 88 ? -1.637 -14.021 14.975 1.00 81.44 88 THR A CA 1
ATOM 654 C C . THR A 1 88 ? -0.135 -14.113 14.699 1.00 81.44 88 THR A C 1
ATOM 656 O O . THR A 1 88 ? 0.270 -14.285 13.559 1.00 81.44 88 THR A O 1
ATOM 659 N N . CYS A 1 89 ? 0.713 -13.979 15.721 1.00 75.69 89 CYS A N 1
ATOM 660 C CA . CYS A 1 89 ? 2.161 -14.136 15.558 1.00 75.69 89 CYS A CA 1
ATOM 661 C C . CYS A 1 89 ? 2.622 -15.603 15.615 1.00 75.69 89 CYS A C 1
ATOM 663 O O . CYS A 1 89 ? 3.748 -15.895 15.219 1.00 75.69 89 CYS A O 1
ATOM 665 N N . ILE A 1 90 ? 1.798 -16.500 16.167 1.00 79.88 90 ILE A N 1
ATOM 666 C CA . ILE A 1 90 ? 2.110 -17.929 16.329 1.00 79.88 90 ILE A CA 1
ATOM 667 C C . ILE A 1 90 ? 1.461 -18.789 15.232 1.00 79.88 90 ILE A C 1
ATOM 669 O O . ILE A 1 90 ? 1.996 -19.854 14.926 1.00 79.88 90 ILE A O 1
ATOM 673 N N . GLY A 1 91 ? 0.333 -18.356 14.662 1.00 55.91 91 GLY A N 1
ATOM 674 C CA . GLY A 1 91 ? -0.312 -18.977 13.501 1.00 55.91 91 GLY A CA 1
ATOM 675 C C . GLY A 1 91 ? 0.148 -18.345 12.202 1.00 55.91 91 GLY A C 1
ATOM 676 O O . GLY A 1 91 ? 0.835 -19.048 11.431 1.00 55.91 91 GLY A O 1
#

Radius of gyration: 24.37 Å; Cα contacts (8 Å, |Δi|>4): 41; chains: 1; bounding box: 46×31×68 Å

Solvent-accessible surface area (backbone atoms only — not comparable to full-atom values): 5208 Å² total; per-residue (Å²): 125,78,65,54,61,56,48,51,53,51,46,56,53,45,42,57,35,59,27,55,76,64,87,79,88,45,70,68,64,27,56,70,58,39,69,51,21,55,58,68,49,46,63,58,50,52,53,50,51,54,49,49,53,51,50,53,51,35,51,74,70,45,51,48,58,54,52,52,54,53,53,53,66,74,52,76,42,72,67,57,53,52,54,50,54,54,47,66,76,72,106

Sequence (91 aa):
APNVFLGLFKGTWYTIFDGFVLNSGNATLDDLMTRGGMSSMLTTIWLVICAMVFGAVMDHTGLLKCLVTYALSFVHSTGSLIATTIATCIG

Mean predicted aligned error: 12.23 Å

Secondary structure (DSSP, 8-state):
-HHHHHHHHHHHHHHHHH------S-HHHHHHH-S--HHHHHHHHHHHHHHHHHHHHHHHTTHHHHHHHHHHHHT--HHHHHHHHHHHHH-